Protein AF-A0A353B1I0-F1 (afdb_monomer)

Mean predicted aligned error: 6.76 Å

Structure (mmCIF, N/CA/C/O backbone):
data_AF-A0A353B1I0-F1
#
_entry.id   AF-A0A353B1I0-F1
#
loop_
_atom_site.group_PDB
_atom_site.id
_atom_site.type_symbol
_atom_site.label_atom_id
_atom_site.label_alt_id
_atom_site.label_comp_id
_atom_site.label_asym_id
_atom_site.label_entity_id
_atom_site.label_seq_id
_atom_site.pdbx_PDB_ins_code
_atom_site.Cartn_x
_atom_site.Cartn_y
_atom_site.Cartn_z
_atom_site.occupancy
_atom_site.B_iso_or_equiv
_atom_site.auth_seq_id
_atom_site.auth_comp_id
_atom_site.auth_asym_id
_atom_site.auth_atom_id
_atom_site.pdbx_PDB_model_num
ATOM 1 N N . MET A 1 1 ? -13.722 12.133 -27.618 1.00 63.06 1 MET A N 1
ATOM 2 C CA . MET A 1 1 ? -12.629 11.577 -26.791 1.00 63.06 1 MET A CA 1
ATOM 3 C C . MET A 1 1 ? -13.011 11.808 -25.333 1.00 63.06 1 MET A C 1
ATOM 5 O O . MET A 1 1 ? -13.109 12.965 -24.941 1.00 63.06 1 MET A O 1
ATOM 9 N N . MET A 1 2 ? -13.375 10.767 -24.575 1.00 70.81 2 MET A N 1
ATOM 10 C CA . MET A 1 2 ? -13.701 10.918 -23.145 1.00 70.81 2 MET A CA 1
ATOM 11 C C . MET A 1 2 ? -12.417 11.233 -22.361 1.00 70.81 2 MET A C 1
ATOM 13 O O . MET A 1 2 ? -11.380 10.635 -22.638 1.00 70.81 2 MET A O 1
ATOM 17 N N . ARG A 1 3 ? -12.469 12.193 -21.427 1.00 81.25 3 ARG A N 1
ATOM 18 C CA . ARG A 1 3 ? -11.348 12.495 -20.519 1.00 81.25 3 ARG A CA 1
ATOM 19 C C . ARG A 1 3 ? -11.299 11.431 -19.417 1.00 81.25 3 ARG A C 1
ATOM 21 O O . ARG A 1 3 ? -12.334 11.151 -18.823 1.00 81.25 3 ARG A O 1
ATOM 28 N N . GLU A 1 4 ? -10.118 10.878 -19.145 1.00 89.62 4 GLU A N 1
ATOM 29 C CA . GLU A 1 4 ? -9.879 9.938 -18.035 1.00 89.62 4 GLU A CA 1
ATOM 30 C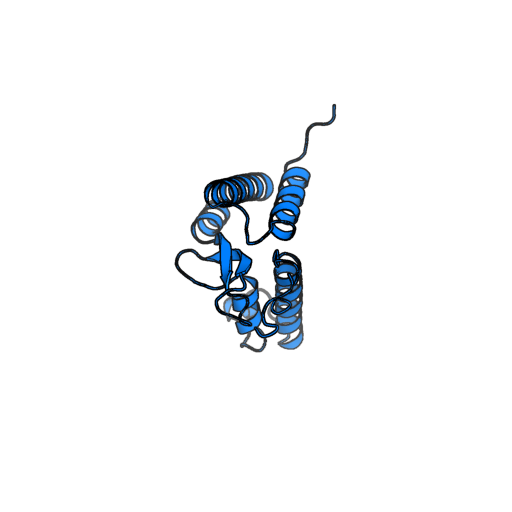 C . GLU A 1 4 ? -10.218 10.611 -16.691 1.00 89.62 4 GLU A C 1
ATOM 32 O O . GLU A 1 4 ? -9.754 11.727 -16.412 1.00 89.62 4 GLU A O 1
ATOM 37 N N . THR A 1 5 ? -11.047 9.963 -15.864 1.00 94.38 5 THR A N 1
ATOM 38 C CA . THR A 1 5 ? -11.380 10.479 -14.528 1.00 94.38 5 THR A CA 1
ATOM 39 C C . THR A 1 5 ? -10.243 10.197 -13.533 1.00 94.38 5 THR A C 1
ATOM 41 O O . THR A 1 5 ? -9.442 9.287 -13.759 1.00 94.38 5 THR A O 1
ATOM 44 N N . PRO A 1 6 ? -10.146 10.928 -12.403 1.00 93.38 6 PRO A N 1
ATOM 45 C CA . PRO A 1 6 ? -9.188 10.604 -11.340 1.00 93.38 6 PRO A CA 1
ATOM 46 C C . PRO A 1 6 ? -9.257 9.147 -10.862 1.00 93.38 6 PRO A C 1
ATOM 48 O O . PRO A 1 6 ? -8.225 8.528 -10.625 1.00 93.38 6 PRO A O 1
ATOM 51 N N . ASN A 1 7 ? -10.469 8.593 -10.764 1.00 94.88 7 ASN A N 1
ATOM 52 C CA . ASN A 1 7 ? -10.702 7.207 -10.365 1.00 94.88 7 ASN A CA 1
ATOM 53 C C . ASN A 1 7 ? -10.180 6.212 -11.410 1.00 94.88 7 ASN A C 1
ATOM 55 O O . ASN A 1 7 ? -9.507 5.250 -11.050 1.00 94.88 7 ASN A O 1
ATOM 59 N N . ASP A 1 8 ? -10.436 6.459 -12.699 1.00 95.62 8 ASP A N 1
ATOM 60 C CA . ASP A 1 8 ? -9.926 5.596 -13.774 1.00 95.62 8 ASP A CA 1
ATOM 61 C C . ASP A 1 8 ? -8.396 5.592 -13.789 1.00 95.62 8 ASP A C 1
ATOM 63 O O . ASP A 1 8 ? -7.777 4.529 -13.864 1.00 95.62 8 ASP A O 1
ATOM 67 N N . TYR A 1 9 ? -7.788 6.773 -13.629 1.00 95.44 9 TYR A N 1
ATOM 68 C CA . TYR A 1 9 ? -6.338 6.900 -13.569 1.00 95.44 9 TYR A CA 1
ATOM 69 C C . TYR A 1 9 ? -5.748 6.138 -12.377 1.00 95.44 9 TYR A C 1
ATOM 71 O O . TYR A 1 9 ? -4.799 5.373 -12.538 1.00 95.44 9 TYR A O 1
ATOM 79 N N . PHE A 1 10 ? -6.332 6.296 -11.186 1.00 96.56 10 PHE A N 1
ATOM 80 C CA . PHE A 1 10 ? -5.849 5.616 -9.987 1.00 96.56 10 PHE A CA 1
ATOM 81 C C . PHE A 1 10 ? -5.978 4.095 -10.081 1.00 96.56 10 PHE A C 1
ATOM 83 O O . PHE A 1 10 ? -5.007 3.386 -9.823 1.00 96.56 10 PHE A O 1
ATOM 90 N N . ARG A 1 11 ? -7.119 3.585 -10.557 1.00 95.88 11 ARG A N 1
ATOM 91 C CA . ARG A 1 11 ? -7.307 2.146 -10.809 1.00 95.88 11 ARG A CA 1
ATOM 92 C C . ARG A 1 11 ? -6.284 1.601 -11.797 1.00 95.88 11 ARG A C 1
ATOM 94 O O . ARG A 1 11 ? -5.705 0.545 -11.555 1.00 95.88 11 ARG A O 1
ATOM 101 N N . ARG A 1 12 ? -6.029 2.325 -12.889 1.00 96.38 12 ARG A N 1
ATOM 102 C CA . ARG A 1 12 ? -5.010 1.940 -13.869 1.00 96.38 12 ARG A CA 1
ATOM 103 C C . ARG A 1 12 ? -3.623 1.872 -13.238 1.00 96.38 12 ARG A C 1
ATOM 105 O O . ARG A 1 12 ? -2.896 0.927 -13.522 1.00 96.38 12 ARG A O 1
ATOM 112 N N . MET A 1 13 ? -3.267 2.824 -12.377 1.00 96.62 13 MET A N 1
ATOM 113 C CA . MET A 1 13 ? -1.969 2.804 -11.698 1.00 96.62 13 MET A CA 1
ATOM 114 C C . MET A 1 13 ? -1.844 1.672 -10.675 1.00 96.62 13 MET A C 1
ATOM 116 O O . MET A 1 13 ? -0.780 1.069 -10.598 1.00 96.62 13 MET A O 1
ATOM 120 N N . ILE A 1 14 ? -2.915 1.323 -9.954 1.00 95.19 14 ILE A N 1
ATOM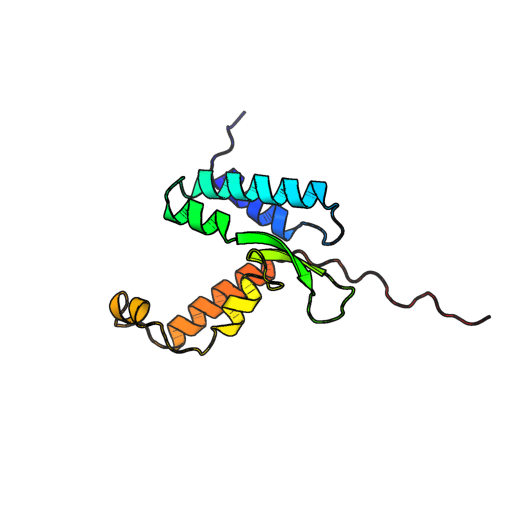 121 C CA . ILE A 1 14 ? -2.934 0.133 -9.085 1.00 95.19 14 ILE A CA 1
ATOM 122 C C . ILE A 1 14 ? -2.622 -1.131 -9.899 1.00 95.19 14 ILE A C 1
ATOM 124 O O . ILE A 1 14 ? -1.743 -1.910 -9.537 1.00 95.19 14 ILE A O 1
ATOM 128 N N . LEU A 1 15 ? -3.296 -1.307 -11.039 1.00 94.25 15 LEU A N 1
ATOM 129 C CA . LEU A 1 15 ? -3.063 -2.458 -11.914 1.00 94.25 15 LEU A CA 1
ATOM 130 C C . LEU A 1 15 ? -1.671 -2.436 -12.556 1.00 94.25 15 LEU A C 1
ATOM 132 O O . LEU A 1 15 ? -1.070 -3.492 -12.724 1.00 94.25 15 LEU A O 1
ATOM 136 N N . ALA A 1 16 ? -1.143 -1.256 -12.889 1.00 94.31 16 ALA A N 1
ATOM 137 C CA . ALA A 1 16 ? 0.203 -1.118 -13.436 1.00 94.31 16 ALA A CA 1
ATOM 138 C C . ALA A 1 16 ? 1.279 -1.582 -12.442 1.00 94.31 16 ALA A C 1
ATOM 140 O O . ALA A 1 16 ? 2.236 -2.228 -12.856 1.00 94.31 16 ALA A O 1
ATOM 141 N N . VAL A 1 17 ? 1.106 -1.306 -11.142 1.00 93.94 17 VAL A N 1
ATOM 142 C CA . VAL A 1 17 ? 1.989 -1.836 -10.089 1.00 93.94 17 VAL A CA 1
ATOM 143 C C . VAL A 1 17 ? 1.886 -3.3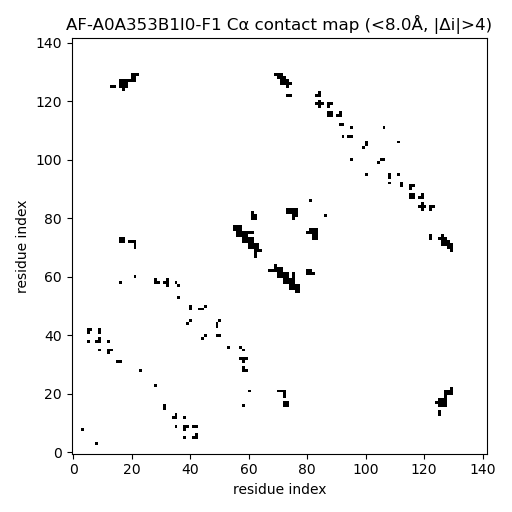59 -10.012 1.00 93.94 17 VAL A C 1
ATOM 145 O O . VAL A 1 17 ? 2.910 -4.033 -10.052 1.00 93.94 17 VAL A O 1
ATOM 148 N N . ALA A 1 18 ? 0.666 -3.903 -10.002 1.00 91.56 18 ALA A N 1
ATOM 149 C CA . ALA A 1 18 ? 0.438 -5.350 -9.947 1.00 91.56 18 ALA A CA 1
ATOM 150 C C . ALA A 1 18 ? 1.002 -6.117 -11.152 1.00 91.56 18 ALA A C 1
ATOM 152 O O . ALA A 1 18 ? 1.390 -7.276 -11.042 1.00 91.56 18 ALA A O 1
ATOM 153 N N . GLN A 1 19 ? 1.048 -5.475 -12.318 1.00 91.31 19 GLN A N 1
ATOM 154 C CA . GLN A 1 19 ? 1.558 -6.061 -13.558 1.00 91.31 19 GLN A CA 1
ATOM 155 C C . GLN A 1 19 ? 3.050 -5.784 -13.780 1.00 91.31 19 GLN A C 1
ATOM 157 O O . GLN A 1 19 ?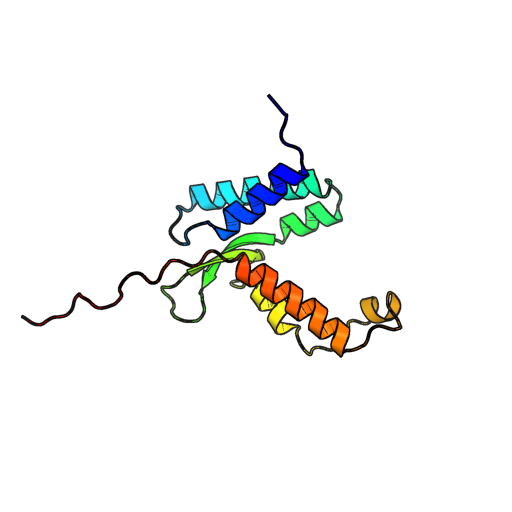 3.623 -6.280 -14.753 1.00 91.31 19 GLN A O 1
ATOM 162 N N . ALA A 1 20 ? 3.687 -4.989 -12.917 1.00 91.44 20 ALA A N 1
ATOM 163 C CA . ALA A 1 20 ? 5.088 -4.642 -13.069 1.00 91.44 20 ALA A CA 1
ATOM 164 C C . ALA A 1 20 ? 5.972 -5.878 -12.871 1.00 91.44 20 ALA A C 1
ATOM 166 O O . ALA A 1 20 ? 5.888 -6.587 -11.868 1.00 91.44 20 ALA A O 1
ATOM 167 N N . ASN A 1 21 ? 6.868 -6.115 -13.828 1.00 87.44 21 ASN A N 1
ATOM 168 C CA . ASN A 1 21 ? 7.865 -7.167 -13.705 1.00 87.44 21 ASN A CA 1
ATOM 169 C C . ASN A 1 21 ? 8.940 -6.735 -12.691 1.00 87.44 21 ASN A C 1
ATOM 171 O O . ASN A 1 21 ? 9.517 -5.663 -12.874 1.00 87.44 21 ASN A O 1
ATOM 175 N N . PRO A 1 22 ? 9.292 -7.556 -11.684 1.00 86.19 22 PRO A N 1
ATOM 176 C CA . PRO A 1 22 ? 10.397 -7.284 -10.761 1.00 86.19 22 PRO A CA 1
ATOM 177 C C . PRO A 1 22 ? 11.745 -6.945 -11.399 1.00 86.19 22 PRO A C 1
ATOM 179 O O . PRO A 1 22 ? 12.579 -6.323 -10.742 1.00 86.19 22 PRO A O 1
ATOM 182 N N . THR A 1 23 ? 11.951 -7.295 -12.670 1.00 87.69 23 THR A N 1
ATOM 183 C CA . THR A 1 23 ? 13.149 -6.954 -13.449 1.00 87.69 23 THR A CA 1
ATOM 184 C C . THR A 1 23 ? 13.059 -5.628 -14.218 1.00 87.69 23 THR A C 1
ATOM 186 O O . THR A 1 23 ? 13.968 -5.334 -14.991 1.00 87.69 23 THR A O 1
ATOM 189 N N . ILE A 1 24 ? 11.982 -4.846 -14.061 1.00 90.38 24 ILE A N 1
ATOM 190 C CA . ILE A 1 24 ? 11.850 -3.465 -14.573 1.00 90.38 24 ILE A CA 1
ATOM 191 C C . ILE A 1 24 ? 13.095 -2.642 -14.217 1.00 90.38 24 ILE A C 1
ATOM 193 O O . ILE A 1 24 ? 13.683 -2.874 -13.163 1.00 90.38 24 ILE A O 1
ATOM 197 N N . LEU A 1 25 ? 13.515 -1.686 -15.045 1.00 93.25 25 LEU A N 1
ATOM 198 C CA . LEU A 1 25 ? 14.702 -0.873 -14.754 1.00 93.25 25 LEU A CA 1
ATOM 199 C C . LEU A 1 25 ? 14.444 0.116 -13.606 1.00 93.25 25 LEU A C 1
ATOM 201 O O . LEU A 1 25 ? 13.317 0.548 -13.384 1.00 93.25 25 LEU A O 1
ATOM 205 N N . ASP A 1 26 ? 15.490 0.538 -12.891 1.00 93.00 26 ASP A N 1
ATOM 206 C CA . ASP A 1 26 ? 15.347 1.455 -11.742 1.00 93.00 26 ASP A CA 1
ATOM 207 C C . ASP A 1 26 ? 14.697 2.794 -12.114 1.00 93.00 26 ASP A C 1
ATOM 209 O O . ASP A 1 26 ? 13.856 3.307 -11.378 1.00 93.00 26 ASP A O 1
ATOM 213 N N . GLY A 1 27 ? 15.035 3.346 -13.283 1.00 95.31 27 GLY A N 1
ATOM 214 C CA . GLY A 1 27 ? 14.408 4.573 -13.785 1.00 95.31 27 GLY A CA 1
ATOM 215 C C . GLY A 1 27 ? 12.917 4.402 -14.095 1.00 95.31 27 GLY A C 1
ATOM 216 O O . GLY A 1 27 ? 12.117 5.303 -13.840 1.00 95.31 27 GLY A O 1
ATOM 217 N N . GLU A 1 28 ? 12.529 3.233 -14.602 1.00 95.69 28 GLU A N 1
ATOM 218 C CA . GLU A 1 28 ? 11.136 2.894 -14.899 1.00 95.69 28 GLU A CA 1
ATOM 219 C C . GLU A 1 28 ? 10.344 2.625 -13.611 1.00 95.69 28 GLU A C 1
ATOM 221 O O . GLU A 1 28 ? 9.218 3.098 -13.484 1.00 95.69 28 GLU A O 1
ATOM 226 N N . LEU A 1 29 ? 10.947 1.957 -12.620 1.00 94.94 29 LEU A N 1
ATOM 227 C CA . LEU A 1 29 ? 10.364 1.769 -11.288 1.00 94.94 29 LEU A CA 1
ATOM 228 C C . LEU A 1 29 ? 10.132 3.111 -10.588 1.00 94.94 29 LEU A C 1
ATOM 230 O O . LEU A 1 29 ? 9.053 3.347 -10.050 1.00 94.94 29 LEU A O 1
ATOM 234 N N . LYS A 1 30 ? 11.115 4.015 -10.644 1.00 96.19 30 LYS A N 1
ATOM 235 C CA . LYS A 1 30 ? 10.977 5.372 -10.106 1.00 96.19 30 LYS A CA 1
ATOM 236 C C . LYS A 1 30 ? 9.835 6.126 -10.789 1.00 96.19 30 LYS A C 1
ATOM 238 O O . LYS A 1 30 ? 9.011 6.736 -10.116 1.00 96.19 30 LYS A O 1
ATOM 243 N N . THR A 1 31 ? 9.747 6.027 -12.114 1.00 97.50 31 THR A N 1
ATOM 244 C CA . THR A 1 31 ? 8.660 6.640 -12.889 1.00 97.50 31 THR A CA 1
ATOM 245 C C . THR A 1 31 ? 7.299 6.059 -12.492 1.00 97.50 31 THR A C 1
ATOM 247 O O . THR A 1 31 ? 6.340 6.806 -12.307 1.00 97.50 31 THR A O 1
ATOM 2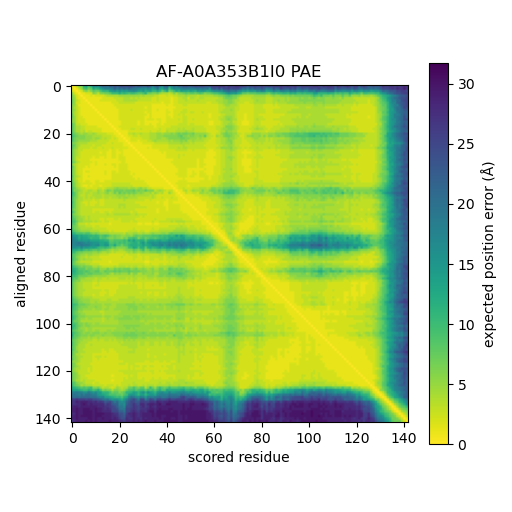50 N N . LEU A 1 32 ? 7.204 4.737 -12.315 1.00 96.50 32 LEU A N 1
ATOM 251 C CA . LEU A 1 32 ? 5.992 4.059 -11.856 1.00 96.50 32 LEU A CA 1
ATOM 252 C C . LEU A 1 32 ? 5.573 4.533 -10.456 1.00 96.50 32 LEU A C 1
ATOM 254 O O . LEU A 1 32 ? 4.397 4.832 -10.244 1.00 96.50 32 LEU A O 1
ATOM 258 N N . ALA A 1 33 ? 6.524 4.657 -9.527 1.00 96.50 33 ALA A N 1
ATOM 259 C CA . ALA A 1 33 ? 6.280 5.162 -8.178 1.00 96.50 33 ALA A CA 1
ATOM 260 C C . ALA A 1 33 ? 5.762 6.612 -8.188 1.00 96.50 33 ALA A C 1
ATOM 262 O O . ALA A 1 33 ? 4.753 6.918 -7.551 1.00 96.50 33 ALA A O 1
ATOM 263 N N . GLU A 1 34 ? 6.392 7.499 -8.964 1.00 97.31 34 GLU A N 1
ATOM 264 C CA . GLU A 1 34 ? 5.972 8.900 -9.104 1.00 97.31 34 GLU A CA 1
ATOM 265 C C . GLU A 1 34 ? 4.571 9.020 -9.727 1.00 97.31 34 GLU A C 1
ATOM 267 O O . GLU A 1 34 ? 3.735 9.802 -9.261 1.00 97.31 34 GLU A O 1
ATOM 272 N N . GLN A 1 35 ? 4.274 8.208 -10.747 1.00 97.19 35 GLN A N 1
ATOM 273 C CA . GLN A 1 35 ? 2.950 8.163 -11.370 1.00 97.19 35 GLN A CA 1
ATOM 274 C C . GLN A 1 35 ? 1.880 7.633 -10.413 1.00 97.19 35 GLN A C 1
ATOM 276 O O . GLN A 1 35 ? 0.778 8.187 -10.374 1.00 97.19 35 GLN A O 1
ATOM 281 N N . PHE A 1 36 ? 2.198 6.602 -9.624 1.00 96.81 36 PHE A N 1
ATOM 282 C CA . PHE A 1 36 ? 1.303 6.074 -8.599 1.00 96.81 36 PHE A CA 1
ATOM 283 C C . PHE A 1 36 ? 1.001 7.134 -7.534 1.00 96.81 36 PHE A C 1
ATOM 285 O O . PHE A 1 36 ? -0.172 7.401 -7.276 1.00 96.81 36 PHE A O 1
ATOM 292 N N . ARG A 1 37 ? 2.028 7.810 -6.998 1.00 97.06 37 ARG A N 1
ATOM 293 C CA . ARG A 1 37 ? 1.869 8.913 -6.033 1.00 97.06 37 ARG A CA 1
ATOM 294 C C . ARG A 1 37 ? 0.952 10.005 -6.579 1.00 97.06 37 ARG A C 1
ATOM 296 O O . ARG A 1 37 ? 0.010 10.428 -5.909 1.00 97.06 37 ARG A O 1
ATOM 303 N N . ALA A 1 38 ? 1.190 10.442 -7.816 1.00 96.31 38 ALA A N 1
ATOM 304 C CA . ALA A 1 38 ? 0.354 11.450 -8.460 1.00 96.31 38 ALA A CA 1
ATOM 305 C C . ALA A 1 38 ? -1.102 10.978 -8.624 1.00 96.31 38 ALA A C 1
ATOM 307 O O . ALA A 1 38 ? -2.032 11.764 -8.433 1.00 96.31 38 ALA A O 1
ATOM 308 N N . ALA A 1 39 ? -1.316 9.704 -8.962 1.00 96.81 39 ALA A N 1
ATOM 309 C CA . ALA A 1 39 ? -2.648 9.131 -9.106 1.00 96.81 39 ALA A CA 1
ATOM 310 C C . ALA A 1 39 ? -3.386 9.020 -7.763 1.00 96.81 39 ALA A C 1
ATOM 312 O O . ALA A 1 39 ? -4.551 9.413 -7.687 1.00 96.81 39 ALA A O 1
ATOM 313 N N . PHE A 1 40 ? -2.699 8.570 -6.709 1.00 96.81 40 PHE A N 1
ATOM 314 C CA . PHE A 1 40 ? -3.232 8.491 -5.349 1.00 96.81 40 PHE A CA 1
ATOM 315 C C . PHE A 1 40 ? -3.698 9.864 -4.861 1.00 96.81 40 PHE A C 1
ATOM 317 O O . PHE A 1 40 ? -4.859 10.026 -4.499 1.00 96.81 40 PHE A O 1
ATOM 324 N N . LEU A 1 41 ? -2.839 10.884 -4.948 1.00 96.38 41 LEU A N 1
ATOM 325 C CA . LEU A 1 41 ? -3.166 12.240 -4.492 1.00 96.38 41 LEU A CA 1
ATOM 326 C C . LEU A 1 41 ? -4.259 12.909 -5.332 1.00 96.38 41 LEU A C 1
ATOM 328 O O . LEU A 1 41 ? -5.027 13.727 -4.826 1.00 96.38 41 LEU A O 1
ATOM 332 N N . ARG A 1 42 ? -4.359 12.568 -6.620 1.00 94.75 42 ARG A N 1
ATOM 333 C CA . ARG A 1 42 ? -5.439 13.066 -7.480 1.00 94.75 42 ARG A CA 1
ATOM 334 C C . ARG A 1 42 ? -6.783 12.419 -7.147 1.00 94.75 42 ARG A C 1
ATOM 336 O O . ARG A 1 42 ? -7.808 13.080 -7.282 1.00 94.75 42 ARG A O 1
ATOM 343 N N . TYR A 1 43 ? -6.785 11.147 -6.755 1.00 95.81 43 TYR A N 1
ATOM 344 C CA . TYR A 1 43 ? -7.992 10.417 -6.372 1.00 95.81 43 TYR A CA 1
ATOM 345 C C . TYR A 1 43 ? -8.440 10.739 -4.940 1.00 95.81 43 TYR A C 1
ATOM 347 O O . TYR A 1 43 ? -9.597 11.091 -4.730 1.00 95.81 43 TYR A O 1
ATOM 355 N N . GLY A 1 44 ? -7.526 10.656 -3.971 1.00 91.88 44 GLY A N 1
ATOM 356 C CA . GLY A 1 44 ? 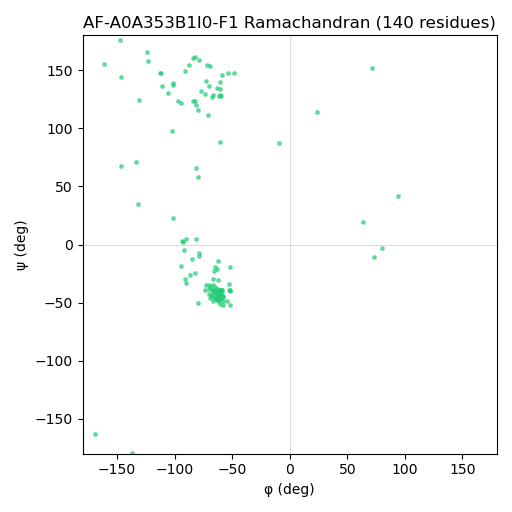-7.789 10.884 -2.548 1.00 91.88 44 GLY A CA 1
ATOM 357 C C . GLY A 1 44 ? -7.871 12.358 -2.144 1.00 91.88 44 GLY A C 1
ATOM 358 O O . GLY A 1 44 ? -8.316 12.658 -1.042 1.00 91.88 44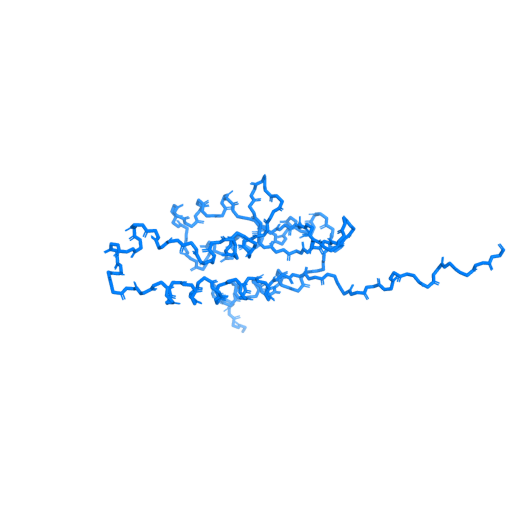 GLY A O 1
ATOM 359 N N . SER A 1 45 ? -7.509 13.282 -3.039 1.00 89.31 45 SER A N 1
ATOM 360 C CA . SER A 1 45 ? -7.221 14.696 -2.748 1.00 89.31 45 SER A CA 1
ATOM 361 C C . SER A 1 45 ? -5.903 14.900 -1.995 1.00 89.31 45 SER A C 1
ATOM 363 O O . SER A 1 45 ? -5.446 14.044 -1.239 1.00 89.31 45 SER A O 1
ATOM 365 N N . GLN A 1 46 ? -5.291 16.068 -2.192 1.00 92.56 46 GLN A N 1
ATOM 366 C CA . GLN A 1 46 ? -4.049 16.476 -1.527 1.00 92.56 46 GLN A CA 1
ATOM 367 C C . GLN A 1 46 ? -4.336 17.007 -0.118 1.00 92.56 46 GLN A C 1
ATOM 369 O O . GLN A 1 46 ? -4.194 18.196 0.148 1.00 92.56 46 GLN A O 1
ATOM 374 N N . THR A 1 47 ? -4.814 16.134 0.762 1.00 95.31 47 THR A N 1
ATOM 375 C CA . THR A 1 47 ? -4.875 16.418 2.199 1.00 95.31 47 THR A CA 1
ATOM 376 C C . THR A 1 47 ? -3.519 16.134 2.844 1.00 95.31 47 THR A C 1
ATOM 378 O O . THR A 1 47 ? -2.694 15.406 2.277 1.00 95.31 47 THR A O 1
ATOM 381 N N . ASP A 1 48 ? -3.292 16.681 4.037 1.00 93.75 48 ASP A N 1
ATOM 382 C CA . ASP A 1 48 ? -2.059 16.442 4.796 1.00 93.75 48 ASP A CA 1
ATOM 383 C C . ASP A 1 48 ? -1.878 14.946 5.111 1.00 93.75 48 ASP A C 1
ATOM 385 O O . ASP A 1 48 ? -0.780 14.414 4.943 1.00 93.75 48 ASP A O 1
ATOM 389 N N . ASP A 1 49 ? -2.962 14.239 5.449 1.00 94.12 49 ASP A N 1
ATOM 390 C CA . ASP A 1 49 ? -2.948 12.794 5.719 1.00 94.12 49 ASP A CA 1
ATOM 391 C C . ASP A 1 49 ? -2.523 11.978 4.489 1.00 94.12 49 ASP A C 1
ATOM 393 O O . ASP A 1 49 ? -1.669 11.094 4.571 1.00 94.12 49 ASP A O 1
ATOM 397 N N . ASN A 1 50 ? -3.079 12.297 3.317 1.00 94.81 50 ASN A N 1
ATOM 398 C CA . ASN A 1 50 ? -2.751 11.596 2.075 1.00 94.81 50 ASN A CA 1
ATOM 399 C C . ASN A 1 50 ? -1.332 11.902 1.596 1.00 94.81 50 ASN A C 1
ATOM 401 O O . ASN A 1 50 ? -0.671 11.031 1.030 1.00 94.81 50 ASN A O 1
ATOM 405 N N . THR A 1 51 ? -0.866 13.131 1.816 1.00 94.00 51 THR A N 1
ATOM 406 C CA . THR A 1 51 ? 0.507 13.528 1.491 1.00 94.00 51 THR A CA 1
ATOM 407 C C . THR A 1 51 ? 1.486 12.790 2.394 1.00 94.00 51 THR A C 1
ATOM 409 O O . THR A 1 51 ? 2.376 12.120 1.882 1.00 94.00 51 THR A O 1
ATOM 412 N N . SER A 1 52 ? 1.235 12.788 3.706 1.00 93.94 52 SER A N 1
ATOM 413 C CA . SER A 1 52 ? 2.048 12.066 4.691 1.00 93.94 52 SER A CA 1
ATOM 414 C C . SER A 1 52 ? 2.087 10.558 4.412 1.00 93.94 52 SER A C 1
ATOM 416 O O . SER A 1 52 ? 3.139 9.931 4.503 1.00 93.94 52 SER A O 1
ATOM 418 N N . CYS A 1 53 ? 0.961 9.967 3.993 1.00 93.44 53 CYS A N 1
ATOM 419 C CA . CYS A 1 53 ? 0.898 8.574 3.544 1.00 93.44 53 CYS A CA 1
ATOM 420 C C . CYS A 1 53 ? 1.844 8.303 2.360 1.00 93.44 53 CYS A C 1
ATOM 422 O O . CYS A 1 53 ? 2.589 7.324 2.370 1.00 93.44 53 CYS A O 1
ATOM 424 N N . MET A 1 54 ? 1.858 9.188 1.360 1.00 94.31 54 MET A N 1
ATOM 425 C CA . MET A 1 54 ? 2.718 9.071 0.174 1.00 94.31 54 MET A CA 1
ATOM 426 C C . MET A 1 54 ? 4.173 9.490 0.396 1.00 94.31 54 MET A C 1
ATOM 428 O O . MET A 1 54 ? 4.991 9.319 -0.508 1.00 94.31 54 MET A O 1
ATOM 432 N N . ASP A 1 55 ? 4.492 10.046 1.559 1.00 92.44 55 ASP A N 1
ATOM 433 C CA . ASP A 1 55 ? 5.871 10.272 1.980 1.00 92.44 55 ASP A CA 1
ATOM 434 C C . ASP A 1 55 ? 6.430 9.021 2.684 1.00 92.44 55 ASP A C 1
ATOM 436 O O . ASP A 1 55 ? 7.625 8.765 2.617 1.00 92.44 55 ASP A O 1
ATOM 440 N N . ALA A 1 56 ? 5.571 8.191 3.291 1.00 92.88 56 ALA A N 1
ATOM 441 C CA . ALA A 1 56 ? 5.970 6.929 3.917 1.00 92.88 56 ALA A CA 1
ATOM 442 C C . ALA A 1 56 ? 5.933 5.720 2.963 1.00 92.88 56 ALA A C 1
ATOM 444 O O . ALA A 1 56 ? 6.727 4.789 3.122 1.00 92.88 56 ALA A O 1
ATOM 445 N N . ILE A 1 57 ? 4.997 5.703 2.005 1.00 93.94 57 ILE A N 1
ATOM 446 C CA . ILE A 1 57 ? 4.741 4.571 1.102 1.00 93.94 57 ILE A CA 1
ATOM 447 C C . ILE A 1 57 ? 5.157 4.909 -0.330 1.00 93.94 57 ILE A C 1
ATOM 449 O O . ILE A 1 57 ? 4.812 5.956 -0.872 1.00 93.94 57 ILE A O 1
ATOM 453 N N . SER A 1 58 ? 5.828 3.958 -0.980 1.00 94.06 58 SER A N 1
ATOM 454 C CA . SER A 1 58 ? 6.230 4.029 -2.386 1.00 94.06 58 SER A CA 1
ATOM 455 C C . SER A 1 58 ? 5.975 2.701 -3.110 1.00 94.06 58 SER A C 1
ATOM 457 O O . SER A 1 58 ? 5.477 1.740 -2.523 1.00 94.06 58 SER A O 1
ATOM 459 N N . VAL A 1 59 ? 6.308 2.645 -4.399 1.00 95.12 59 VAL A N 1
ATOM 460 C CA . VAL A 1 59 ? 6.378 1.400 -5.173 1.00 95.12 59 VAL A CA 1
ATOM 461 C C . VAL A 1 59 ? 7.833 0.946 -5.207 1.00 95.12 59 VAL A C 1
ATOM 463 O O . VAL A 1 59 ? 8.707 1.694 -5.648 1.00 95.12 59 VAL A O 1
ATOM 466 N N . GLY A 1 60 ? 8.099 -0.275 -4.755 1.00 93.94 60 GLY A N 1
ATOM 467 C CA . GLY A 1 60 ? 9.460 -0.766 -4.559 1.00 93.94 60 GLY A CA 1
ATOM 468 C C . GLY A 1 60 ? 9.615 -2.259 -4.814 1.00 93.94 60 GLY A C 1
ATOM 469 O O . GLY A 1 60 ? 8.646 -2.966 -5.094 1.00 93.94 60 GLY A O 1
ATOM 470 N N . ARG A 1 61 ? 10.866 -2.732 -4.732 1.00 92.19 61 ARG A N 1
ATOM 471 C CA . ARG A 1 61 ? 11.213 -4.156 -4.814 1.00 92.19 61 ARG A CA 1
ATOM 472 C C . ARG A 1 61 ? 11.582 -4.681 -3.439 1.00 92.19 61 ARG A C 1
ATOM 474 O O . ARG A 1 61 ? 12.521 -4.163 -2.843 1.00 92.19 61 ARG A O 1
ATOM 481 N N . THR A 1 62 ? 11.007 -5.800 -3.037 1.00 90.31 62 THR A N 1
ATOM 482 C CA . THR A 1 62 ? 11.386 -6.534 -1.818 1.00 90.31 62 THR A CA 1
ATOM 483 C C . THR A 1 62 ? 11.748 -7.972 -2.161 1.00 90.31 62 THR A C 1
ATOM 485 O O . THR A 1 62 ? 11.539 -8.421 -3.295 1.00 90.31 62 THR A O 1
ATOM 488 N N . ASN A 1 63 ? 12.382 -8.679 -1.231 1.00 84.69 63 ASN A N 1
ATOM 489 C CA . ASN A 1 63 ? 12.642 -10.109 -1.387 1.00 84.69 63 ASN A CA 1
ATOM 490 C C . ASN A 1 63 ? 11.335 -10.902 -1.229 1.00 84.69 63 ASN A C 1
ATOM 492 O O . ASN A 1 63 ? 10.518 -10.589 -0.369 1.00 84.69 63 ASN A O 1
ATOM 496 N N . ASP A 1 64 ? 11.134 -11.950 -2.031 1.00 78.75 64 ASP A N 1
ATOM 497 C CA . ASP A 1 64 ? 9.916 -12.778 -1.947 1.00 78.75 64 ASP A CA 1
ATOM 498 C C . ASP A 1 64 ? 9.961 -13.838 -0.826 1.00 78.75 64 ASP A C 1
ATOM 500 O O . ASP A 1 64 ? 9.078 -14.686 -0.726 1.00 78.75 64 ASP A O 1
ATOM 504 N N . GLY A 1 65 ? 11.020 -13.825 -0.011 1.00 73.56 65 GLY A N 1
ATOM 505 C CA . GLY A 1 65 ? 11.246 -14.765 1.089 1.00 73.56 65 GLY A CA 1
ATOM 506 C C . GLY A 1 65 ? 11.650 -16.182 0.663 1.00 73.56 65 GLY A C 1
ATOM 507 O O . GLY A 1 65 ? 12.098 -16.953 1.508 1.00 73.56 65 GLY A O 1
ATOM 508 N N . THR A 1 66 ? 11.555 -16.540 -0.623 1.00 72.44 66 THR A N 1
ATOM 509 C CA . THR A 1 66 ? 11.897 -17.887 -1.114 1.00 72.44 66 THR A CA 1
ATOM 510 C C . THR A 1 66 ? 13.356 -18.006 -1.542 1.00 72.44 66 THR A C 1
ATOM 512 O O . THR A 1 66 ? 13.953 -19.075 -1.435 1.00 72.44 66 THR A O 1
ATOM 515 N N . SER A 1 67 ? 13.963 -16.909 -2.004 1.00 69.06 67 SER A N 1
ATOM 516 C CA . SER A 1 67 ? 15.407 -16.821 -2.237 1.00 69.06 67 SER A CA 1
ATOM 517 C C . SER A 1 67 ? 15.870 -15.365 -2.322 1.00 69.06 67 SER A C 1
ATOM 519 O O . SER A 1 67 ? 15.120 -14.498 -2.757 1.00 69.06 67 SER A O 1
ATOM 521 N N . ALA A 1 68 ? 17.147 -15.101 -2.026 1.00 66.88 68 ALA A N 1
ATOM 522 C CA . ALA A 1 68 ? 17.737 -13.760 -2.155 1.00 66.88 68 ALA A CA 1
ATOM 523 C C . ALA A 1 68 ? 17.742 -13.205 -3.597 1.00 66.88 68 ALA A C 1
ATOM 525 O O . ALA A 1 68 ? 17.997 -12.022 -3.810 1.00 66.88 68 ALA A O 1
ATOM 526 N N . LYS A 1 69 ? 17.502 -14.059 -4.602 1.00 70.25 69 LYS A N 1
ATOM 527 C CA . LYS A 1 69 ? 17.470 -13.676 -6.020 1.00 70.25 69 LYS A CA 1
ATOM 528 C C . LYS A 1 69 ? 16.064 -13.359 -6.517 1.00 70.25 69 LYS A C 1
ATOM 530 O O . LYS A 1 69 ? 15.928 -12.731 -7.564 1.00 70.25 69 LYS A O 1
ATOM 535 N N . ARG A 1 70 ? 15.026 -13.803 -5.805 1.00 77.38 70 ARG A N 1
ATOM 536 C CA . ARG A 1 70 ? 13.646 -13.579 -6.218 1.00 77.38 70 ARG A CA 1
ATOM 537 C C . ARG A 1 70 ? 13.108 -12.333 -5.540 1.00 77.38 70 ARG A C 1
ATOM 539 O O . ARG A 1 70 ? 13.097 -12.201 -4.318 1.00 77.38 70 ARG A O 1
ATOM 546 N N . ARG A 1 71 ? 12.694 -11.397 -6.384 1.00 85.94 71 ARG A N 1
ATOM 547 C CA . ARG A 1 71 ? 12.136 -10.116 -5.974 1.00 85.94 71 ARG A CA 1
ATOM 548 C C . ARG A 1 71 ? 10.662 -10.071 -6.334 1.00 85.94 71 ARG A C 1
ATOM 550 O O . ARG A 1 71 ? 10.257 -10.623 -7.357 1.00 85.94 71 ARG A O 1
ATOM 557 N N . LYS A 1 72 ? 9.900 -9.374 -5.505 1.00 90.00 72 LYS A N 1
ATOM 558 C CA . LYS A 1 72 ? 8.525 -8.955 -5.766 1.00 90.00 72 LYS A CA 1
ATOM 559 C C . LYS A 1 72 ? 8.489 -7.433 -5.885 1.00 90.00 72 LYS A C 1
ATOM 561 O O . LYS A 1 72 ? 9.299 -6.756 -5.251 1.00 90.00 72 LYS A O 1
ATOM 566 N N . ILE A 1 73 ? 7.594 -6.904 -6.713 1.00 92.81 73 ILE A N 1
ATOM 567 C CA . ILE A 1 73 ? 7.246 -5.481 -6.737 1.00 92.81 73 ILE A CA 1
ATOM 568 C C . ILE A 1 73 ? 5.932 -5.298 -6.008 1.00 92.81 73 ILE A C 1
ATOM 570 O O . ILE A 1 73 ? 4.999 -6.062 -6.214 1.00 92.81 73 ILE A O 1
ATOM 574 N N . GLY A 1 74 ? 5.847 -4.268 -5.182 1.00 94.06 74 GLY A N 1
ATOM 575 C CA . GLY A 1 74 ? 4.612 -3.918 -4.505 1.00 94.06 74 GLY A CA 1
ATOM 576 C C . GLY A 1 74 ? 4.713 -2.559 -3.839 1.00 94.06 74 GLY A C 1
ATOM 577 O O . GLY A 1 74 ? 5.607 -1.762 -4.138 1.00 94.06 74 GLY A O 1
ATOM 578 N N . TYR A 1 75 ? 3.783 -2.309 -2.926 1.00 95.19 75 TYR A N 1
ATOM 579 C CA . TYR A 1 75 ? 3.809 -1.127 -2.076 1.00 95.19 75 TYR A CA 1
ATOM 580 C C . TYR A 1 75 ? 4.744 -1.371 -0.900 1.00 95.19 75 TYR A C 1
ATOM 582 O O . TYR A 1 75 ? 4.551 -2.328 -0.150 1.00 95.19 75 TYR A O 1
ATOM 590 N N . THR A 1 76 ? 5.739 -0.509 -0.746 1.00 94.75 76 THR A N 1
ATOM 591 C CA . THR A 1 76 ? 6.814 -0.623 0.244 1.00 94.75 76 THR A CA 1
ATOM 592 C C . THR A 1 76 ? 6.864 0.612 1.121 1.00 94.75 76 THR A C 1
ATOM 594 O O . THR A 1 76 ? 6.456 1.690 0.689 1.00 94.75 76 THR A O 1
ATOM 597 N N . PHE A 1 77 ? 7.449 0.477 2.305 1.00 90.75 77 PHE A N 1
ATOM 598 C CA . PHE A 1 77 ? 7.790 1.625 3.139 1.00 90.75 77 PHE A CA 1
ATOM 599 C C . PHE A 1 77 ? 9.205 2.119 2.840 1.00 90.75 77 PHE A C 1
ATOM 601 O O . PHE A 1 77 ? 10.090 1.336 2.485 1.00 90.75 77 PHE A O 1
ATOM 608 N N . GLU A 1 78 ? 9.434 3.420 2.997 1.00 82.25 78 GLU A N 1
ATOM 609 C CA . GLU A 1 78 ? 10.789 3.960 2.936 1.00 82.25 78 GLU A CA 1
ATOM 610 C C . GLU A 1 78 ? 11.658 3.331 4.045 1.00 82.25 78 GLU A C 1
ATOM 612 O O . GLU A 1 78 ? 11.246 3.235 5.199 1.00 82.25 78 GLU A O 1
ATOM 617 N N . ASN A 1 79 ? 12.873 2.895 3.698 1.00 82.38 79 ASN A N 1
ATOM 618 C CA . ASN A 1 79 ? 13.851 2.296 4.620 1.00 82.38 79 ASN A CA 1
ATOM 619 C C . ASN A 1 79 ? 13.445 0.962 5.281 1.00 82.38 79 ASN A C 1
ATOM 621 O O . ASN A 1 79 ? 14.064 0.560 6.268 1.00 82.38 79 ASN A O 1
ATOM 625 N N . LEU A 1 80 ? 12.466 0.240 4.727 1.00 86.19 80 LEU A N 1
ATOM 626 C CA . LEU A 1 80 ? 12.057 -1.078 5.216 1.00 86.19 80 LEU A CA 1
ATOM 627 C C . LEU A 1 80 ? 11.968 -2.085 4.060 1.00 86.19 80 LEU A C 1
ATOM 629 O O . LEU A 1 80 ? 11.230 -1.869 3.102 1.00 86.19 80 LEU A O 1
ATOM 633 N N . ASP A 1 81 ? 12.687 -3.210 4.156 1.00 86.81 81 ASP A N 1
ATOM 634 C CA . ASP A 1 81 ? 12.608 -4.314 3.177 1.00 86.81 81 ASP A CA 1
ATOM 635 C C . ASP A 1 81 ? 11.374 -5.197 3.440 1.00 86.81 81 ASP A C 1
ATOM 637 O O . ASP A 1 81 ? 11.485 -6.387 3.723 1.00 86.81 81 ASP A O 1
ATOM 641 N N . ALA A 1 82 ? 10.189 -4.584 3.412 1.00 88.38 82 ALA A N 1
ATOM 642 C CA . ALA A 1 82 ? 8.902 -5.256 3.566 1.00 88.38 82 ALA A CA 1
ATOM 643 C C . ALA A 1 82 ? 7.826 -4.559 2.728 1.00 88.38 82 ALA A C 1
ATOM 645 O O . ALA A 1 82 ? 7.809 -3.328 2.604 1.00 88.38 82 ALA A O 1
ATOM 646 N N . ASN A 1 83 ? 6.907 -5.346 2.171 1.00 92.50 83 ASN A N 1
ATOM 647 C CA . ASN A 1 83 ? 5.720 -4.802 1.529 1.00 92.50 83 ASN A CA 1
ATOM 648 C C . ASN A 1 83 ? 4.627 -4.517 2.566 1.00 92.50 83 ASN A C 1
ATOM 650 O O . ASN A 1 83 ? 4.593 -5.102 3.649 1.00 92.50 83 ASN A O 1
ATOM 654 N N . VAL A 1 84 ? 3.667 -3.669 2.196 1.00 94.75 84 VAL A N 1
ATOM 655 C CA . VAL A 1 84 ? 2.461 -3.395 2.995 1.00 94.75 84 VAL A CA 1
ATOM 656 C C . VAL A 1 84 ? 1.734 -4.690 3.373 1.00 94.75 84 VAL A C 1
ATOM 658 O O . VAL A 1 84 ? 1.296 -4.830 4.512 1.00 94.75 84 VAL A O 1
ATOM 661 N N . ALA A 1 85 ? 1.663 -5.661 2.457 1.00 94.06 85 ALA A N 1
ATOM 662 C CA . ALA A 1 85 ? 1.067 -6.969 2.721 1.00 94.06 85 ALA A CA 1
ATOM 663 C C . ALA A 1 85 ? 1.745 -7.718 3.879 1.00 94.06 85 ALA A C 1
ATOM 665 O O . ALA A 1 85 ? 1.053 -8.319 4.694 1.00 94.06 85 ALA A O 1
ATOM 666 N N . ASP A 1 86 ? 3.077 -7.659 3.973 1.00 92.12 86 ASP A N 1
ATOM 667 C CA . ASP A 1 86 ? 3.839 -8.365 5.008 1.00 92.12 86 ASP A CA 1
ATOM 668 C C . ASP A 1 86 ? 3.541 -7.775 6.397 1.00 92.12 86 ASP A C 1
ATOM 670 O O . ASP A 1 86 ? 3.365 -8.506 7.372 1.00 92.12 86 ASP A O 1
ATOM 674 N N . ILE A 1 87 ? 3.403 -6.447 6.477 1.00 92.94 87 ILE A N 1
ATOM 675 C CA . ILE A 1 87 ? 3.040 -5.748 7.715 1.00 92.94 87 ILE A CA 1
ATOM 676 C C . ILE A 1 87 ? 1.594 -6.045 8.115 1.00 92.94 87 ILE A C 1
ATOM 678 O O . ILE A 1 87 ? 1.342 -6.378 9.272 1.00 92.94 87 ILE A O 1
ATOM 682 N N . LEU A 1 88 ? 0.646 -5.981 7.176 1.00 95.31 88 LEU A N 1
ATOM 683 C CA . LEU A 1 88 ? -0.752 -6.323 7.454 1.00 95.31 88 LEU A CA 1
ATOM 684 C C . LEU A 1 88 ? -0.898 -7.772 7.914 1.00 95.31 88 LEU A C 1
ATOM 686 O O . LEU A 1 88 ? -1.588 -8.029 8.896 1.00 95.31 88 LEU A O 1
ATOM 690 N N . HIS A 1 89 ? -0.184 -8.694 7.267 1.00 94.06 89 HIS A N 1
ATOM 691 C CA . HIS A 1 89 ? -0.157 -10.090 7.675 1.00 94.06 89 HIS A CA 1
ATOM 692 C C . HIS A 1 89 ? 0.396 -10.256 9.095 1.00 94.06 89 HIS A C 1
ATOM 694 O O . HIS A 1 89 ? -0.152 -11.028 9.874 1.00 94.06 89 HIS A O 1
ATOM 700 N N . SER A 1 90 ? 1.432 -9.496 9.468 1.00 93.31 90 SER A N 1
ATOM 701 C CA . SER A 1 90 ? 1.991 -9.539 10.826 1.00 93.31 90 SER A CA 1
ATOM 702 C C . SER A 1 90 ? 1.036 -9.030 11.913 1.00 93.31 90 SER A C 1
ATOM 704 O O . SER A 1 90 ? 1.193 -9.400 13.074 1.00 93.31 90 SER A O 1
ATOM 706 N N . ALA A 1 91 ? 0.054 -8.201 11.544 1.00 94.88 91 ALA A N 1
ATOM 707 C CA . ALA A 1 91 ? -0.969 -7.687 12.450 1.00 94.88 91 ALA A CA 1
ATOM 708 C C . ALA A 1 91 ? -2.163 -8.646 12.625 1.00 94.88 91 ALA A C 1
ATOM 710 O O . ALA A 1 91 ? -2.985 -8.437 13.518 1.00 94.88 91 ALA A O 1
ATOM 711 N N . GLU A 1 92 ? -2.293 -9.680 11.785 1.00 92.25 92 GLU A N 1
ATOM 712 C CA . GLU A 1 92 ? -3.364 -10.676 11.903 1.00 92.25 92 GLU A CA 1
ATOM 713 C C . GLU A 1 92 ? -3.255 -11.411 13.253 1.00 92.25 92 GLU A C 1
ATOM 715 O O . GLU A 1 92 ? -2.198 -11.933 13.612 1.00 92.25 92 GLU A O 1
ATOM 720 N N . GLY A 1 93 ? -4.348 -11.455 14.024 1.00 92.81 93 GLY A N 1
ATOM 721 C CA . GLY A 1 93 ? -4.367 -12.048 15.364 1.00 92.81 93 GLY A CA 1
ATOM 722 C C . GLY A 1 93 ? -3.805 -11.150 16.474 1.00 92.81 93 GLY A C 1
ATOM 723 O O . GLY A 1 93 ? -3.847 -11.539 17.644 1.00 92.81 93 GLY A O 1
ATOM 724 N N . CYS A 1 94 ? -3.303 -9.950 16.154 1.00 96.56 94 CYS A N 1
ATOM 725 C CA . CYS A 1 94 ? -3.011 -8.941 17.168 1.00 96.56 94 CYS A CA 1
ATOM 726 C C . CYS A 1 94 ? -4.305 -8.400 17.786 1.00 96.56 94 CYS A C 1
ATOM 728 O O . CYS A 1 94 ? -5.363 -8.379 17.154 1.00 96.56 94 CYS A O 1
ATOM 730 N N . GLN A 1 95 ? -4.202 -7.916 19.026 1.00 97.19 95 GLN A N 1
ATOM 731 C CA . GLN A 1 95 ? -5.319 -7.243 19.685 1.00 97.19 95 GLN A CA 1
ATOM 732 C C . GLN A 1 95 ? -5.771 -6.023 18.877 1.00 97.19 95 GLN A C 1
ATOM 734 O O . GLN A 1 95 ? -4.954 -5.332 18.259 1.00 97.19 95 GLN A O 1
ATOM 739 N N . ILE A 1 96 ? -7.075 -5.760 18.909 1.00 97.62 96 ILE A N 1
ATOM 740 C CA . ILE A 1 96 ? -7.675 -4.589 18.272 1.00 97.62 96 ILE A CA 1
ATOM 741 C C . ILE A 1 96 ? -7.062 -3.324 18.904 1.00 97.62 96 ILE A C 1
ATOM 743 O O . ILE A 1 96 ? -7.037 -3.220 20.131 1.00 97.62 96 ILE A O 1
ATOM 747 N N . PRO A 1 97 ? -6.540 -2.365 18.116 1.00 97.56 97 PRO A N 1
ATOM 748 C CA . PRO A 1 97 ? -6.006 -1.126 18.675 1.00 97.56 97 PRO A CA 1
ATOM 749 C C . PRO A 1 97 ? -7.079 -0.343 19.443 1.00 97.56 97 PRO A C 1
ATOM 751 O O . PRO A 1 97 ? -8.198 -0.202 18.950 1.00 97.56 97 PRO A O 1
ATOM 754 N N . GLU A 1 98 ? -6.725 0.251 20.589 1.00 97.44 98 GLU A N 1
ATOM 755 C CA . GLU A 1 98 ? -7.665 0.997 21.451 1.00 97.44 98 GLU A CA 1
ATOM 756 C C . GLU A 1 98 ? -8.450 2.077 20.688 1.00 97.44 98 GLU A C 1
ATOM 758 O O . GLU A 1 98 ? -9.610 2.359 20.985 1.00 97.44 98 GLU A O 1
ATOM 763 N N . GLN A 1 99 ? -7.826 2.710 19.689 1.00 97.12 99 GLN A N 1
ATOM 764 C CA . GLN A 1 99 ? -8.498 3.705 18.856 1.00 97.12 99 GLN A CA 1
ATOM 765 C C . GLN A 1 99 ? -9.609 3.086 18.001 1.00 97.12 99 GLN A C 1
ATOM 767 O O . GLN A 1 99 ? -10.668 3.689 17.864 1.00 97.12 99 GLN A O 1
ATOM 772 N N . VAL A 1 100 ? -9.384 1.886 17.463 1.00 97.19 100 VAL A N 1
ATOM 773 C CA . VAL A 1 100 ? -10.376 1.154 16.668 1.00 97.19 100 VAL A CA 1
ATOM 774 C C . VAL A 1 100 ? -11.509 0.664 17.564 1.00 97.19 100 VAL A C 1
ATOM 776 O O . VAL A 1 100 ? -12.665 0.825 17.191 1.00 97.19 100 VAL A O 1
ATOM 779 N N . GLU A 1 101 ? -11.208 0.145 18.758 1.00 97.06 101 GLU A N 1
ATOM 780 C CA . GLU A 1 101 ? -12.238 -0.256 19.730 1.00 97.06 101 GLU A CA 1
ATOM 781 C C . GLU A 1 101 ? -13.101 0.932 20.168 1.00 97.06 101 GLU A C 1
ATOM 783 O O . GLU A 1 101 ? -14.316 0.815 20.284 1.00 97.06 101 GLU A O 1
ATOM 788 N N . ARG A 1 102 ? -12.499 2.107 20.376 1.00 97.75 102 ARG A N 1
ATOM 789 C CA . ARG A 1 102 ? -13.250 3.315 20.733 1.00 97.75 102 ARG A CA 1
ATOM 790 C C . ARG A 1 102 ? -14.186 3.769 19.611 1.00 97.75 102 ARG A C 1
ATOM 792 O O . ARG A 1 102 ? -15.307 4.185 19.898 1.00 97.75 102 ARG A O 1
ATOM 799 N N . ASP A 1 103 ? -13.724 3.727 18.365 1.00 97.94 103 ASP A N 1
ATOM 800 C CA . ASP A 1 103 ? -14.486 4.228 17.217 1.00 97.94 103 ASP A CA 1
ATOM 801 C C . ASP A 1 103 ? -15.516 3.189 16.712 1.00 97.94 103 ASP A C 1
ATOM 803 O O . ASP A 1 103 ? -16.549 3.558 16.151 1.00 97.94 103 ASP A O 1
ATOM 807 N N . TYR A 1 104 ? -15.273 1.896 16.968 1.00 97.62 104 TYR A N 1
ATOM 808 C CA . TYR A 1 104 ? -16.127 0.762 16.601 1.00 97.62 104 TYR A CA 1
ATOM 809 C C . TYR A 1 104 ? -16.311 -0.201 17.792 1.00 97.62 104 TYR A C 1
ATOM 811 O O . TYR A 1 104 ? -15.812 -1.322 17.751 1.00 97.62 104 TYR A O 1
ATOM 819 N N . PRO A 1 105 ? -17.056 0.178 18.845 1.00 96.62 105 PRO A N 1
ATOM 820 C CA . PRO A 1 105 ? -17.107 -0.571 20.112 1.00 96.62 105 PRO A CA 1
ATOM 821 C C . PRO A 1 105 ? -17.682 -1.988 20.012 1.00 96.62 105 PRO A C 1
ATOM 823 O O . PRO A 1 105 ? -17.405 -2.823 20.869 1.00 96.62 105 PRO A O 1
ATOM 826 N N . ASP A 1 106 ? -18.458 -2.274 18.967 1.00 97.94 106 ASP A N 1
ATOM 827 C CA . ASP A 1 106 ? -19.061 -3.590 18.743 1.00 97.94 106 ASP A CA 1
ATOM 828 C C . ASP A 1 106 ? -18.201 -4.503 17.846 1.00 97.94 106 ASP A C 1
ATOM 830 O O . ASP A 1 106 ? -18.624 -5.615 17.512 1.00 97.94 106 ASP A O 1
ATOM 834 N N . ILE A 1 107 ? -17.016 -4.051 17.408 1.00 98.00 107 ILE A N 1
ATOM 835 C CA . ILE A 1 107 ? -16.136 -4.868 16.571 1.00 98.00 107 ILE A CA 1
ATOM 836 C C . ILE A 1 107 ? -15.591 -6.051 17.372 1.00 98.00 107 ILE A C 1
ATOM 838 O O . ILE A 1 107 ? -15.006 -5.918 18.443 1.00 98.00 107 ILE A O 1
ATOM 842 N N . THR A 1 108 ? -15.772 -7.247 16.829 1.00 98.00 108 THR A N 1
ATOM 843 C CA . THR A 1 108 ? -15.193 -8.463 17.405 1.00 98.00 108 THR A CA 1
ATOM 844 C C . THR A 1 108 ? -13.784 -8.696 16.873 1.00 98.00 108 THR A C 1
ATOM 846 O O . THR A 1 108 ? -13.475 -8.338 15.734 1.00 98.00 108 THR A O 1
ATOM 849 N N . GLN A 1 109 ? -12.957 -9.411 17.643 1.00 97.62 109 GLN A N 1
ATOM 850 C CA . GLN A 1 109 ? -11.632 -9.850 17.184 1.00 97.62 109 GLN A CA 1
ATOM 851 C C . GLN A 1 109 ? -11.713 -10.582 15.836 1.00 97.62 109 GLN A C 1
ATOM 853 O O . GLN A 1 109 ? -10.918 -10.332 14.940 1.00 97.62 109 GLN A O 1
ATOM 858 N N . HIS A 1 110 ? -12.737 -11.421 15.649 1.00 97.94 110 HIS A N 1
ATOM 859 C CA . HIS A 1 110 ? -12.940 -12.138 14.394 1.00 97.94 110 HIS A CA 1
ATOM 860 C C . HIS A 1 110 ? -13.173 -11.202 13.196 1.00 97.94 110 HIS A C 1
ATOM 862 O O . HIS A 1 110 ? -12.641 -11.447 12.116 1.00 97.94 110 HIS A O 1
ATOM 868 N N . GLN A 1 111 ? -13.956 -10.131 13.363 1.00 98.00 111 GLN A N 1
ATOM 869 C CA . GLN A 1 111 ? -14.191 -9.150 12.297 1.00 98.00 111 GLN A CA 1
ATOM 870 C C . GLN A 1 111 ? -12.940 -8.323 11.999 1.00 98.00 111 GLN A C 1
ATOM 872 O O . GLN A 1 111 ? -12.666 -8.048 10.832 1.00 98.00 111 GLN A O 1
ATOM 877 N N . TRP A 1 112 ? -12.181 -7.956 13.034 1.00 97.56 112 TRP A N 1
ATOM 878 C CA . TRP A 1 112 ? -10.899 -7.272 12.883 1.00 97.56 112 TRP A CA 1
ATOM 879 C C . TRP A 1 112 ? -9.897 -8.126 12.096 1.00 97.56 112 TRP A C 1
ATOM 881 O O . TRP A 1 112 ? -9.388 -7.687 11.064 1.00 97.56 112 TRP A O 1
ATOM 891 N N . ASP A 1 113 ? -9.710 -9.383 12.504 1.00 97.00 113 ASP A N 1
ATOM 892 C CA . ASP A 1 113 ? -8.833 -10.328 11.810 1.00 97.00 113 ASP A CA 1
ATOM 893 C C . ASP A 1 113 ? -9.298 -10.573 10.368 1.00 97.00 113 ASP A C 1
ATOM 895 O O . ASP A 1 113 ? -8.480 -10.645 9.453 1.00 97.00 113 ASP A O 1
ATOM 899 N N . ALA A 1 114 ? -10.611 -10.656 10.129 1.00 97.75 114 ALA A N 1
ATOM 900 C CA . ALA A 1 114 ? -11.160 -10.802 8.783 1.00 97.75 114 ALA A CA 1
ATOM 901 C C . ALA A 1 114 ? -10.881 -9.573 7.898 1.00 97.75 114 ALA A C 1
ATOM 903 O O . ALA A 1 114 ? -10.572 -9.733 6.715 1.00 97.75 114 ALA A O 1
ATOM 904 N N . ALA A 1 115 ? -10.965 -8.360 8.452 1.00 97.56 115 ALA A N 1
ATOM 905 C CA . ALA A 1 115 ? -10.659 -7.126 7.733 1.00 97.56 115 ALA A CA 1
ATOM 906 C C . ALA A 1 115 ? -9.172 -7.045 7.363 1.00 97.56 115 ALA A C 1
ATOM 908 O O . ALA A 1 115 ? -8.847 -6.778 6.202 1.00 97.56 115 ALA A O 1
ATOM 909 N N . LEU A 1 116 ? -8.280 -7.349 8.313 1.00 97.69 116 LEU A N 1
ATOM 910 C CA . LEU A 1 116 ? -6.843 -7.442 8.055 1.00 97.69 116 LEU A CA 1
ATOM 911 C C . LEU A 1 116 ? -6.548 -8.510 7.004 1.00 97.69 116 LEU A C 1
ATOM 913 O O . LEU A 1 116 ? -5.876 -8.218 6.019 1.00 97.69 116 LEU A O 1
ATOM 917 N N . ARG A 1 117 ? -7.136 -9.705 7.134 1.00 97.38 117 ARG A N 1
ATOM 918 C CA . ARG A 1 117 ? -6.934 -10.799 6.181 1.00 97.38 117 ARG A CA 1
ATOM 919 C C . ARG A 1 117 ? -7.364 -10.429 4.766 1.00 97.38 117 ARG A C 1
ATOM 921 O O . ARG A 1 117 ? -6.664 -10.753 3.806 1.00 97.38 117 ARG A O 1
ATOM 928 N N . LEU A 1 118 ? -8.506 -9.758 4.619 1.00 97.88 118 LEU A N 1
ATOM 929 C CA . LEU A 1 118 ? -8.979 -9.288 3.319 1.00 97.88 118 LEU A CA 1
ATOM 930 C C . LEU A 1 118 ? -8.010 -8.263 2.716 1.00 97.88 118 LEU A C 1
ATOM 932 O O . LEU A 1 118 ? -7.652 -8.381 1.544 1.00 97.88 118 LEU A O 1
ATOM 936 N N . ALA A 1 119 ? -7.552 -7.298 3.519 1.00 97.50 119 ALA A N 1
ATOM 937 C CA . ALA A 1 119 ? -6.575 -6.305 3.090 1.00 97.50 119 ALA A CA 1
ATOM 938 C C . ALA A 1 119 ? -5.251 -6.966 2.674 1.00 97.50 119 ALA A C 1
ATOM 940 O O . ALA A 1 119 ? -4.768 -6.701 1.573 1.00 97.50 119 ALA A O 1
ATOM 941 N N . THR A 1 120 ? -4.717 -7.889 3.481 1.00 96.62 120 THR A N 1
ATOM 942 C CA . THR A 1 120 ? -3.528 -8.690 3.156 1.00 96.62 120 THR A CA 1
ATOM 943 C C . THR A 1 120 ? -3.684 -9.368 1.799 1.00 96.62 120 THR A C 1
ATOM 945 O O . THR A 1 120 ? -2.830 -9.208 0.933 1.00 96.62 120 THR A O 1
ATOM 948 N N . VAL A 1 121 ? -4.789 -10.087 1.568 1.00 96.06 121 VAL A N 1
ATOM 949 C CA . VAL A 1 121 ? -5.024 -10.804 0.303 1.00 96.06 121 VAL A CA 1
ATOM 950 C C . VAL A 1 121 ? -5.088 -9.848 -0.889 1.00 96.06 121 VAL A C 1
ATOM 952 O O . VAL A 1 121 ? -4.524 -10.158 -1.938 1.00 96.06 121 VAL A O 1
ATOM 955 N N . PHE A 1 122 ? -5.727 -8.685 -0.747 1.00 95.69 122 PHE A N 1
ATOM 956 C CA . PHE A 1 122 ? -5.738 -7.677 -1.807 1.00 95.69 122 PHE A CA 1
ATOM 957 C C . PHE A 1 122 ? -4.343 -7.144 -2.105 1.00 95.69 122 PHE A C 1
ATOM 959 O O . PHE A 1 122 ? -3.964 -7.092 -3.270 1.00 95.69 122 PHE A O 1
ATOM 966 N N . PHE A 1 123 ? -3.562 -6.795 -1.084 1.00 94.69 123 PHE A N 1
ATOM 967 C CA . PHE A 1 123 ? -2.211 -6.293 -1.304 1.00 94.69 123 PHE A CA 1
ATOM 968 C C . PHE A 1 123 ? -1.285 -7.358 -1.893 1.00 94.69 123 PHE A C 1
ATOM 970 O O . PHE A 1 123 ? -0.572 -7.035 -2.834 1.00 94.69 123 PHE A O 1
ATOM 977 N N . VAL A 1 124 ? -1.362 -8.617 -1.443 1.00 92.56 124 VAL A N 1
ATOM 978 C CA . VAL A 1 124 ? -0.625 -9.745 -2.047 1.00 92.56 124 VAL A CA 1
ATOM 979 C C . VAL A 1 124 ? -1.007 -9.935 -3.515 1.00 92.56 124 VAL A C 1
ATOM 981 O O . VAL A 1 124 ? -0.137 -10.120 -4.358 1.00 92.56 124 VAL A O 1
ATOM 984 N N . ALA A 1 125 ? -2.296 -9.857 -3.857 1.00 91.69 125 ALA A N 1
ATOM 985 C CA . ALA A 1 125 ? -2.748 -9.978 -5.245 1.00 91.69 125 ALA A CA 1
ATOM 986 C C . ALA A 1 125 ? -2.257 -8.829 -6.148 1.00 91.69 125 ALA A C 1
ATOM 988 O O . ALA A 1 125 ? -2.254 -8.967 -7.371 1.00 91.69 125 ALA A O 1
ATOM 989 N N . LEU A 1 126 ? -1.860 -7.703 -5.551 1.00 92.12 126 LEU A N 1
ATOM 990 C CA . LEU A 1 126 ? -1.275 -6.551 -6.233 1.00 92.12 126 LEU A CA 1
ATOM 991 C C . LEU A 1 126 ? 0.260 -6.586 -6.255 1.00 92.12 126 LEU A C 1
ATOM 993 O O . LEU A 1 126 ? 0.873 -5.642 -6.752 1.00 92.12 126 LEU A O 1
ATOM 997 N N . GLU A 1 127 ? 0.894 -7.634 -5.729 1.00 91.31 127 GLU A N 1
ATOM 998 C CA . GLU A 1 127 ? 2.339 -7.802 -5.836 1.00 91.31 127 GLU A CA 1
ATOM 999 C C . GLU A 1 127 ? 2.700 -8.390 -7.207 1.00 91.31 127 GLU A C 1
ATOM 1001 O O . GLU A 1 127 ? 2.300 -9.499 -7.567 1.00 91.31 127 GLU A O 1
ATOM 1006 N N . GLY A 1 128 ? 3.502 -7.653 -7.974 1.00 83.44 128 GLY A N 1
ATOM 1007 C CA . GLY A 1 128 ? 4.110 -8.156 -9.196 1.00 83.44 128 GLY A CA 1
ATOM 1008 C C . GLY A 1 128 ? 5.196 -9.166 -8.845 1.00 83.44 128 GLY A C 1
ATOM 1009 O O . GLY A 1 128 ? 6.240 -8.802 -8.302 1.00 83.44 128 GLY A O 1
ATOM 1010 N N . VAL A 1 129 ? 4.976 -10.443 -9.149 1.00 76.31 129 VAL A N 1
ATOM 1011 C CA . VAL A 1 129 ? 5.995 -11.492 -9.017 1.00 76.31 129 VAL A CA 1
ATOM 1012 C C . VAL A 1 129 ? 6.582 -11.816 -10.381 1.00 76.31 129 VAL A C 1
ATOM 1014 O O . VAL A 1 129 ? 5.870 -11.901 -11.382 1.00 76.31 129 VAL A O 1
ATOM 1017 N N . ALA A 1 130 ? 7.899 -12.014 -10.437 1.00 64.31 130 ALA A N 1
ATOM 1018 C CA . ALA A 1 130 ? 8.514 -12.521 -11.650 1.00 64.31 130 ALA A CA 1
ATOM 1019 C C . ALA A 1 130 ? 7.944 -13.927 -11.905 1.00 64.31 130 ALA A C 1
ATOM 1021 O O . ALA A 1 130 ? 7.862 -14.719 -10.954 1.00 64.31 130 ALA A O 1
ATOM 1022 N N . PRO A 1 131 ? 7.549 -14.261 -13.148 1.00 57.03 131 PRO A N 1
ATOM 1023 C CA . PRO A 1 131 ? 7.218 -15.638 -13.476 1.00 57.03 131 PRO A CA 1
ATOM 1024 C C . PRO A 1 131 ? 8.397 -16.536 -13.091 1.00 57.03 131 PRO A C 1
ATOM 1026 O O . PRO A 1 131 ? 9.553 -16.106 -13.133 1.00 57.03 131 PRO A O 1
ATOM 1029 N N . LEU A 1 132 ? 8.101 -17.774 -12.692 1.00 50.53 132 LEU A N 1
ATOM 1030 C CA . LEU A 1 132 ? 9.111 -18.802 -12.449 1.00 50.53 132 LEU A CA 1
ATOM 1031 C C . LEU A 1 132 ? 9.881 -19.044 -13.759 1.00 50.53 132 LEU A C 1
ATOM 1033 O O . LEU A 1 132 ? 9.484 -19.865 -14.578 1.00 50.53 132 LEU A O 1
ATOM 1037 N N . GLY A 1 133 ? 10.940 -18.276 -13.993 1.00 49.97 133 GLY A N 1
ATOM 1038 C CA . GLY A 1 133 ? 11.899 -18.517 -15.058 1.00 49.97 133 GLY A CA 1
ATOM 1039 C C . GLY A 1 133 ? 12.849 -19.614 -14.603 1.00 49.97 133 GLY A C 1
ATOM 1040 O O . GLY A 1 133 ? 13.549 -19.423 -13.612 1.00 49.97 133 GLY A O 1
ATOM 1041 N N . GLU A 1 134 ? 12.798 -20.747 -15.306 1.00 45.72 134 GLU A N 1
ATOM 1042 C CA . GLU A 1 134 ? 13.731 -21.882 -15.316 1.00 45.72 134 GLU A CA 1
ATOM 1043 C C . GLU A 1 134 ? 15.048 -21.641 -14.557 1.00 45.72 134 GLU A C 1
ATOM 1045 O O . GLU A 1 134 ? 16.064 -21.244 -15.125 1.00 45.72 134 GLU A O 1
ATOM 1050 N N . ALA A 1 135 ? 15.056 -21.917 -13.256 1.00 45.78 135 ALA A N 1
ATOM 1051 C CA . ALA A 1 135 ? 16.301 -22.257 -12.590 1.00 45.78 135 ALA A CA 1
ATOM 1052 C C . ALA A 1 135 ? 16.529 -23.762 -12.821 1.00 45.78 135 ALA A C 1
ATOM 1054 O O . ALA A 1 135 ? 15.662 -24.560 -12.479 1.00 45.78 135 ALA A O 1
ATOM 1055 N N . ASP A 1 136 ? 17.682 -24.107 -13.407 1.00 46.38 136 ASP A N 1
ATOM 1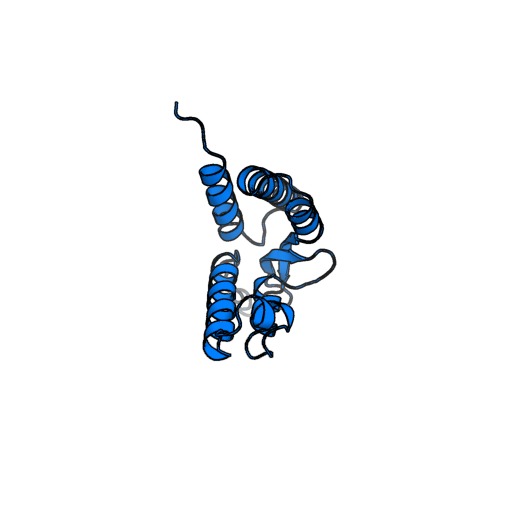056 C CA . ASP A 1 136 ? 18.276 -25.456 -13.535 1.00 46.38 136 ASP A CA 1
ATOM 1057 C C . ASP A 1 136 ? 18.025 -26.316 -14.795 1.00 46.38 136 ASP A C 1
ATOM 1059 O O . ASP A 1 136 ? 17.955 -27.539 -14.711 1.00 46.38 136 ASP A O 1
ATOM 1063 N N . ALA A 1 137 ? 18.059 -25.737 -16.002 1.00 42.50 137 ALA A N 1
ATOM 1064 C CA . ALA A 1 137 ? 18.357 -26.505 -17.233 1.00 42.50 137 ALA A CA 1
ATOM 1065 C C . ALA A 1 137 ? 19.810 -26.322 -17.732 1.00 42.50 137 ALA A C 1
ATOM 1067 O O . ALA A 1 137 ? 20.106 -26.502 -18.911 1.00 42.50 137 ALA A O 1
ATOM 1068 N N . GLY A 1 138 ? 20.730 -25.942 -16.840 1.00 43.50 138 GLY A N 1
ATOM 1069 C CA . GLY A 1 138 ? 22.090 -25.521 -17.192 1.00 43.50 138 GLY A CA 1
ATOM 1070 C C . GLY A 1 138 ? 23.199 -26.170 -16.371 1.00 43.50 138 GLY A C 1
ATOM 1071 O O . GLY A 1 138 ? 24.191 -25.509 -16.089 1.00 43.50 138 GLY A O 1
ATOM 1072 N N . GLN A 1 139 ? 23.054 -27.436 -15.973 1.00 46.16 139 GLN A N 1
ATOM 1073 C CA . GLN A 1 139 ? 24.189 -28.217 -15.473 1.00 46.16 139 GLN A CA 1
ATOM 1074 C C . GLN A 1 139 ? 24.055 -29.698 -15.851 1.00 46.16 139 GLN A C 1
ATOM 1076 O O . GLN A 1 139 ? 23.881 -30.572 -15.008 1.00 46.16 139 GLN A O 1
ATOM 1081 N N . GLN A 1 140 ? 24.154 -29.987 -17.150 1.00 40.91 140 GLN A N 1
ATOM 1082 C CA . GLN A 1 140 ? 24.577 -31.306 -17.619 1.00 40.91 140 GLN A CA 1
ATOM 1083 C C . GLN A 1 140 ? 26.043 -31.229 -18.052 1.00 40.91 140 GLN A C 1
ATOM 1085 O O . GLN A 1 140 ? 26.370 -30.733 -19.122 1.00 40.91 14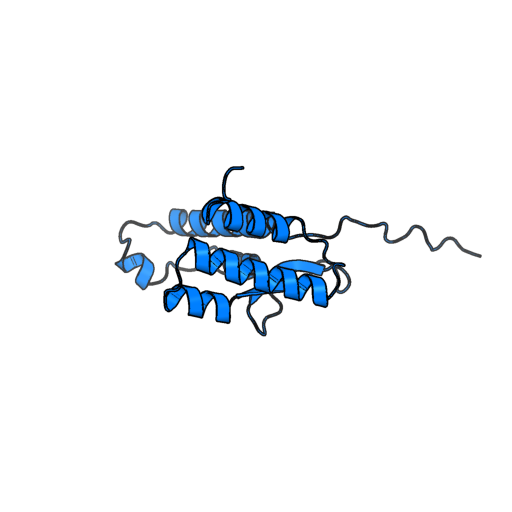0 GLN A O 1
ATOM 1090 N N . ILE A 1 141 ? 26.891 -31.646 -17.110 1.00 43.91 141 ILE A N 1
ATOM 1091 C CA . ILE A 1 141 ? 28.111 -32.453 -17.259 1.00 43.91 141 ILE A CA 1
ATOM 1092 C C . ILE A 1 141 ? 28.784 -32.422 -18.644 1.00 43.91 141 ILE A C 1
ATOM 1094 O O . ILE A 1 141 ? 28.275 -32.997 -19.606 1.00 43.91 141 ILE A O 1
ATOM 1098 N N . ALA A 1 142 ? 29.990 -31.854 -18.680 1.00 43.97 142 ALA A N 1
ATOM 1099 C CA . ALA A 1 142 ? 31.078 -32.304 -19.542 1.00 43.97 142 ALA A CA 1
ATOM 1100 C C . ALA A 1 142 ? 32.221 -32.782 -18.640 1.00 43.97 142 ALA A C 1
ATOM 1102 O O . ALA A 1 142 ? 32.448 -32.112 -17.604 1.00 43.97 142 ALA A O 1
#

pLDDT: mean 88.18, std 14.6, range [40.91, 98.0]

Secondary structure (DSSP, 8-state):
-PPPPHHHHHHHHHHHHHT--TT--HHHHHHHHHHHHHHHHHHH-S-HHHHHHHHHEEEEEEE-SS-TT-EEEEEEETT-S-BHHHHHHHHTTSPPPHHHHHHSTT--HHHHHHHHHHHHHHHHHT-EEPP---S-S-----

Nearest PDB structures (foldseek):
  8tnn-assembly2_E  TM=2.720E-01  e=1.417E+00  Human herpesvirus 4 strain B95-8
  9bkk-assembly1_R  TM=1.933E-01  e=3.950E+00  Homo sapiens

Radius of gyration: 18.42 Å; Cα contacts (8 Å, |Δi|>4): 165; chains: 1; bounding box: 50×49×48 Å

Solvent-accessible surface area (backbone atoms only — not comparable to full-atom values): 8150 Å² total; per-residue (Å²): 134,87,80,84,48,48,62,58,50,29,53,50,42,53,50,50,46,25,68,33,53,49,83,58,51,70,70,56,43,50,50,50,28,54,52,35,48,53,25,49,38,59,53,76,38,84,43,72,69,55,48,54,50,56,72,45,42,46,52,41,76,29,68,64,83,81,42,97,85,41,42,24,18,33,50,19,41,72,98,46,92,45,40,56,32,57,56,36,53,69,50,49,82,53,81,80,52,71,69,54,43,70,78,39,73,84,68,46,71,68,57,52,36,51,52,36,50,52,50,21,53,54,44,52,71,34,36,4,59,55,75,92,69,84,82,82,91,80,80,81,83,132

Sequence (142 aa):
MMRETPNDYFRRMILAVAQANPTILDGELKTLAEQFRAAFLRYGSQTDDNTSCMDAISVGRTNDGTSAKRRKIGYTFENLDANVADILHSAEGCQIPEQVERDYPDITQHQWDAALRLATVFFVALEGVAPLGEADAGQQIA

Foldseek 3Di:
DDDQALVNQLVVLLLCQLADALPDDPVVQVVSFVSNLVSQCRNVPPDPVSVVVSQFKTWDWAAPVPDPPWIKTFIDGPPDRDHPLVVLVVCQPPDDPPVCCVVPVPDDSVNVNVVSVVVSVVRVSSIHTHPPDDDDPPDDDD